Protein AF-A0A662QEL2-F1 (afdb_monomer_lite)

Foldseek 3Di:
DVVVVVVVCVVVVQKDWDDKDKDFDWDWDDDPPDIGTDPDGDGDIDIDTDIDGDDPD

Sequence (57 aa):
QVFKLAKRISKIGSFSITGIHELLMREWEISGISIRPAHRMVAHTGFIFVARRLAGG

pLDDT: mean 92.0, std 6.92, range [54.81, 97.19]

Secondary structure (DSSP, 8-state):
-HHHHHHHHHHH-SEEEEEEEEEE---EEEETTEEEE-S-----EEEEEEEEEPTT-

Structure (mmCIF, N/CA/C/O backbone):
data_AF-A0A662QEL2-F1
#
_entry.id   AF-A0A662QEL2-F1
#
loop_
_atom_site.group_PDB
_atom_site.id
_atom_site.type_symbol
_atom_site.label_atom_id
_atom_site.label_alt_id
_atom_site.label_comp_id
_atom_site.label_asym_id
_atom_site.label_entity_id
_atom_site.label_seq_id
_atom_site.pdbx_PDB_ins_code
_atom_site.Cartn_x
_atom_site.Cartn_y
_atom_site.Cartn_z
_atom_site.occupancy
_atom_site.B_iso_or_equiv
_atom_site.auth_seq_id
_atom_site.auth_comp_id
_atom_site.auth_asym_id
_atom_site.auth_atom_id
_atom_site.pdbx_PDB_model_num
ATOM 1 N N . GLN A 1 1 ? 8.145 1.857 8.868 1.00 87.81 1 GLN A N 1
ATOM 2 C CA . GLN A 1 1 ? 7.224 3.004 9.079 1.00 87.81 1 GLN A CA 1
ATOM 3 C C . GLN A 1 1 ? 5.753 2.590 8.978 1.00 87.81 1 GLN A C 1
ATOM 5 O O . GLN A 1 1 ? 5.009 2.862 9.912 1.00 87.81 1 GLN A O 1
ATOM 10 N N . VAL A 1 2 ? 5.354 1.868 7.924 1.00 94.69 2 VAL A N 1
ATOM 11 C CA . VAL A 1 2 ? 3.971 1.404 7.671 1.00 94.69 2 VAL A CA 1
ATOM 12 C C . VAL A 1 2 ? 3.334 0.661 8.853 1.00 94.69 2 VAL A C 1
ATOM 14 O O . VAL A 1 2 ? 2.227 0.990 9.262 1.00 94.69 2 VAL A O 1
ATOM 17 N N . PHE A 1 3 ? 4.059 -0.262 9.493 1.00 94.62 3 PHE A N 1
ATOM 18 C CA . PHE A 1 3 ? 3.562 -0.972 10.681 1.00 94.62 3 PHE A CA 1
ATOM 19 C C . PHE A 1 3 ? 3.186 -0.038 11.845 1.00 94.62 3 PHE A C 1
ATOM 21 O O . PHE A 1 3 ? 2.169 -0.232 12.510 1.00 94.62 3 PHE A O 1
ATOM 28 N N . LYS A 1 4 ? 3.992 1.005 12.090 1.00 96.62 4 LYS A N 1
ATOM 29 C CA . LYS A 1 4 ? 3.713 1.984 13.153 1.00 96.62 4 LYS A CA 1
ATOM 30 C C . LYS A 1 4 ? 2.447 2.787 12.834 1.00 96.62 4 LYS A C 1
ATOM 32 O O . LYS A 1 4 ? 1.655 3.039 13.738 1.00 96.62 4 LYS A O 1
ATOM 37 N N . LEU A 1 5 ? 2.2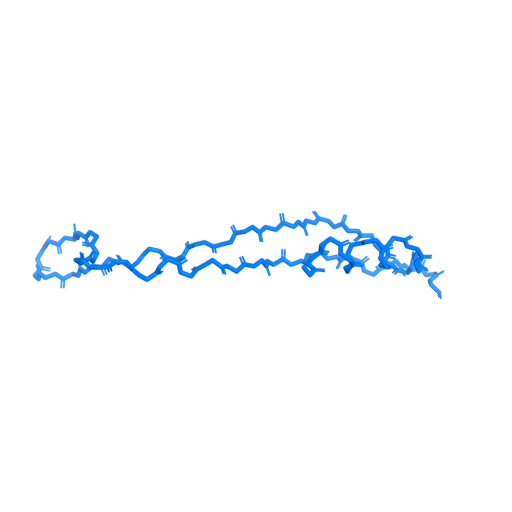43 3.144 11.562 1.00 95.31 5 LEU A N 1
ATOM 38 C CA . LEU A 1 5 ? 1.020 3.800 11.095 1.00 95.31 5 LEU A CA 1
ATOM 39 C C . LEU A 1 5 ? -0.205 2.896 11.290 1.00 95.31 5 LEU A C 1
ATOM 41 O O . LEU A 1 5 ? -1.182 3.341 11.889 1.00 95.31 5 LEU A O 1
ATOM 45 N N . ALA A 1 6 ? -0.114 1.625 10.880 1.00 95.56 6 ALA A N 1
ATOM 46 C CA . ALA A 1 6 ? -1.177 0.634 11.050 1.00 95.56 6 ALA A CA 1
ATOM 47 C C . ALA A 1 6 ? -1.615 0.529 12.517 1.00 95.56 6 ALA A C 1
ATOM 49 O O . ALA A 1 6 ? -2.784 0.738 12.833 1.00 95.56 6 ALA A O 1
ATOM 50 N N . LYS A 1 7 ? -0.655 0.329 13.435 1.00 95.88 7 LYS A N 1
ATOM 51 C CA . LYS A 1 7 ? -0.945 0.269 14.876 1.00 95.88 7 LYS A CA 1
ATOM 52 C C . LYS A 1 7 ? -1.626 1.532 15.400 1.00 95.88 7 LYS A C 1
ATOM 54 O O . LYS A 1 7 ? -2.531 1.438 16.226 1.00 95.88 7 LYS A O 1
ATOM 59 N N . ARG A 1 8 ? -1.189 2.714 14.958 1.00 95.69 8 ARG A N 1
ATOM 60 C CA . ARG A 1 8 ? -1.745 3.983 15.442 1.00 95.69 8 ARG A CA 1
ATOM 61 C C . ARG A 1 8 ? -3.177 4.193 14.956 1.00 95.69 8 ARG A C 1
ATOM 63 O O . ARG A 1 8 ? -4.018 4.592 15.752 1.00 95.69 8 ARG A O 1
ATOM 70 N N . ILE A 1 9 ? -3.452 3.880 13.692 1.00 93.12 9 ILE A N 1
ATOM 71 C CA . ILE A 1 9 ? -4.793 3.988 13.111 1.00 93.12 9 ILE A CA 1
ATOM 72 C C . ILE A 1 9 ? -5.762 3.013 13.785 1.00 93.12 9 ILE A C 1
ATOM 74 O O . ILE A 1 9 ? -6.840 3.435 14.199 1.00 93.12 9 ILE A O 1
ATOM 78 N N . SER A 1 10 ? -5.355 1.757 13.990 1.00 91.56 10 SER A N 1
ATOM 79 C CA . SER A 1 10 ? -6.176 0.776 14.711 1.00 91.56 10 SER A CA 1
ATOM 80 C C . SER A 1 10 ? -6.525 1.230 16.130 1.00 91.56 10 SER A C 1
ATOM 82 O O . SER A 1 10 ? -7.623 0.957 16.597 1.00 91.56 10 SER A O 1
ATOM 84 N N . LYS A 1 11 ? -5.620 1.950 16.810 1.00 94.44 11 LYS A N 1
ATOM 85 C CA . LYS A 1 11 ? -5.879 2.496 18.151 1.00 94.44 11 LYS A CA 1
ATOM 86 C C . LYS A 1 11 ? -6.857 3.678 18.141 1.00 94.44 11 LYS A C 1
ATOM 88 O O . LYS A 1 11 ? -7.601 3.837 19.098 1.00 94.44 11 LYS A O 1
ATOM 93 N N . ILE A 1 12 ? -6.824 4.518 17.106 1.00 92.44 12 ILE A N 1
ATOM 94 C CA . ILE A 1 12 ? -7.710 5.690 16.988 1.00 92.44 12 ILE A CA 1
ATOM 95 C C . ILE A 1 12 ? -9.148 5.260 16.668 1.00 92.44 12 ILE A C 1
ATOM 97 O O . ILE A 1 12 ? -10.087 5.918 17.095 1.00 92.44 12 ILE A O 1
ATOM 101 N N . GLY A 1 13 ? -9.335 4.168 15.923 1.00 90.81 13 GLY A N 1
ATOM 102 C CA . GLY A 1 13 ? -10.660 3.602 15.650 1.00 90.81 13 GLY A CA 1
ATOM 103 C C . GLY A 1 13 ? -11.509 4.378 14.635 1.00 90.81 13 GLY A C 1
ATOM 104 O O . GLY A 1 13 ? -12.461 3.820 14.109 1.00 90.81 13 GLY A O 1
ATOM 105 N N . SER A 1 14 ? -11.151 5.612 14.260 1.00 94.38 14 SER A N 1
ATOM 106 C CA . SER A 1 14 ? -11.886 6.399 13.248 1.00 94.38 14 SER A CA 1
ATOM 107 C C . SER A 1 14 ? -11.705 5.903 11.804 1.00 94.38 14 SER A C 1
ATOM 109 O O . SER A 1 14 ? -12.362 6.401 10.887 1.00 94.38 14 SER A O 1
ATOM 111 N N . PHE A 1 15 ? -10.804 4.944 11.570 1.00 95.38 15 PHE A N 1
ATOM 112 C CA . PHE A 1 15 ? -10.572 4.343 10.259 1.00 95.38 15 PHE A CA 1
ATOM 113 C C . PHE A 1 15 ? -10.450 2.824 10.365 1.00 95.38 15 PHE A C 1
ATOM 115 O O . PHE A 1 15 ? -9.834 2.304 11.295 1.00 95.38 15 PHE A O 1
ATOM 122 N N . SER A 1 16 ? -10.960 2.127 9.353 1.00 94.44 16 SER A N 1
ATOM 123 C CA . SER A 1 16 ? -10.712 0.704 9.133 1.00 94.44 16 SER A CA 1
ATOM 124 C C . SER A 1 16 ? -9.691 0.527 8.013 1.00 94.44 16 SER A C 1
ATOM 126 O O . SER A 1 16 ? -9.818 1.129 6.945 1.00 94.44 16 SER A O 1
ATOM 128 N N . ILE A 1 17 ? -8.650 -0.266 8.266 1.00 96.1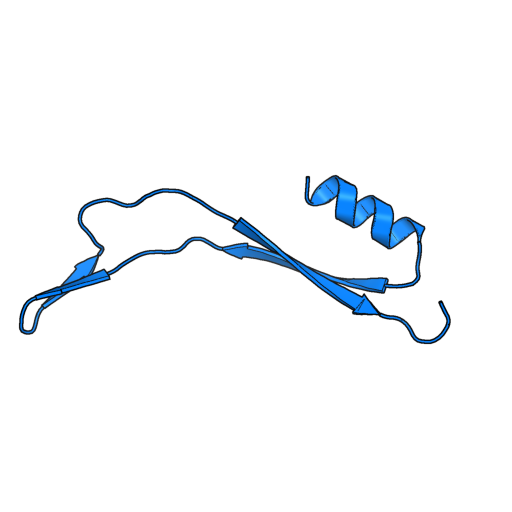2 17 ILE A N 1
ATOM 129 C CA . ILE A 1 17 ? -7.592 -0.550 7.290 1.00 96.12 17 ILE A CA 1
ATOM 130 C C . ILE A 1 17 ? -8.153 -1.532 6.263 1.00 96.12 17 ILE A C 1
ATOM 132 O O . ILE A 1 17 ? -8.626 -2.601 6.637 1.00 96.12 17 ILE A O 1
ATOM 136 N N . THR A 1 18 ? -8.086 -1.185 4.979 1.00 96.19 18 THR A N 1
ATOM 137 C CA . THR A 1 18 ? -8.622 -2.025 3.895 1.00 96.19 18 THR A CA 1
ATOM 138 C C . THR A 1 18 ? -7.534 -2.641 3.024 1.00 96.19 18 THR A C 1
ATOM 140 O O . THR A 1 18 ? -7.818 -3.576 2.285 1.00 96.19 18 THR A O 1
ATOM 143 N N . GLY A 1 19 ? -6.294 -2.148 3.104 1.00 96.19 19 GLY A N 1
ATOM 144 C CA . GLY A 1 19 ? -5.176 -2.720 2.360 1.00 96.19 19 GLY A CA 1
ATOM 145 C C . GLY A 1 19 ? -3.830 -2.084 2.691 1.00 96.19 19 GLY A C 1
ATOM 146 O O . GLY A 1 19 ? -3.740 -0.906 3.040 1.00 96.19 19 GLY A O 1
ATOM 147 N N . ILE A 1 20 ? -2.773 -2.883 2.567 1.00 97.06 20 ILE A N 1
ATOM 148 C CA . ILE A 1 20 ? -1.379 -2.437 2.589 1.00 97.06 20 ILE A CA 1
ATOM 149 C C . ILE A 1 20 ? -0.696 -3.140 1.422 1.00 97.06 20 ILE A C 1
ATOM 151 O O . ILE A 1 20 ? -0.608 -4.366 1.413 1.00 97.06 20 ILE A O 1
ATOM 155 N N . HIS A 1 21 ? -0.239 -2.373 0.440 1.00 96.38 21 HIS A N 1
ATOM 156 C CA . HIS A 1 21 ? 0.329 -2.902 -0.798 1.00 96.38 21 HIS A CA 1
ATOM 157 C C . HIS A 1 21 ? 1.762 -2.423 -0.951 1.00 96.38 21 HIS A C 1
ATOM 159 O O . HIS A 1 21 ? 2.038 -1.251 -0.708 1.00 96.38 21 HIS A O 1
ATOM 165 N N . GLU A 1 22 ? 2.655 -3.308 -1.375 1.00 95.94 22 GLU A N 1
ATOM 166 C CA . GLU A 1 22 ? 3.974 -2.930 -1.873 1.00 95.94 22 GLU A CA 1
ATOM 167 C C . GLU A 1 22 ? 3.912 -2.850 -3.397 1.00 95.94 22 GLU A C 1
ATOM 169 O O . GLU A 1 22 ? 3.391 -3.754 -4.051 1.00 95.94 22 GLU A O 1
ATOM 174 N N . LEU A 1 23 ? 4.416 -1.756 -3.957 1.00 93.19 23 LEU A N 1
ATOM 175 C CA . LEU A 1 23 ? 4.523 -1.560 -5.393 1.00 93.19 23 LEU A CA 1
ATOM 176 C C . LEU A 1 23 ? 5.986 -1.528 -5.809 1.00 93.19 23 LEU A C 1
ATOM 178 O O . LEU A 1 23 ? 6.812 -0.847 -5.198 1.00 93.19 23 LEU A O 1
ATOM 182 N N . LEU A 1 24 ? 6.257 -2.230 -6.905 1.00 91.56 24 LEU A N 1
ATOM 183 C CA . LEU A 1 24 ? 7.512 -2.201 -7.632 1.00 91.56 24 LEU A CA 1
ATOM 184 C C . LEU A 1 24 ? 7.213 -1.803 -9.076 1.00 91.56 24 LEU A C 1
ATOM 186 O O . LEU A 1 24 ? 6.354 -2.395 -9.729 1.00 91.56 24 LEU A O 1
ATOM 190 N N . MET A 1 25 ? 7.936 -0.806 -9.575 1.00 90.19 25 MET A N 1
ATOM 191 C CA . MET A 1 25 ? 7.815 -0.362 -10.958 1.00 90.19 25 MET A CA 1
ATOM 192 C C . MET A 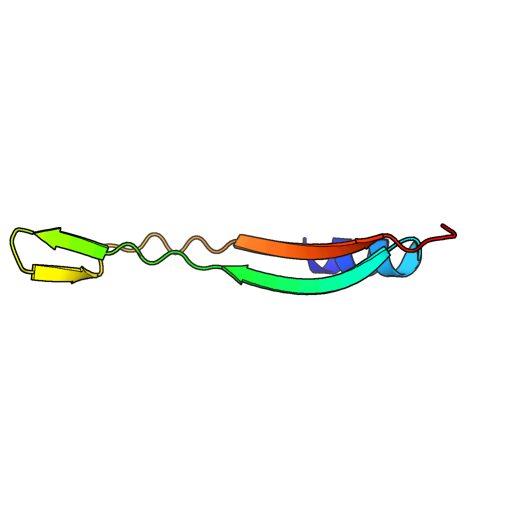1 25 ? 8.866 -1.066 -11.811 1.00 90.19 25 MET A C 1
ATOM 194 O O . MET A 1 25 ? 10.066 -0.948 -11.557 1.00 90.19 25 MET A O 1
ATOM 198 N N . ARG A 1 26 ? 8.417 -1.793 -12.840 1.00 90.75 26 ARG A N 1
ATOM 199 C CA . ARG A 1 26 ? 9.297 -2.347 -13.871 1.00 90.75 26 ARG A CA 1
ATOM 200 C C . ARG A 1 26 ? 9.113 -1.584 -15.169 1.00 90.75 26 ARG A C 1
ATOM 202 O O . ARG A 1 26 ? 8.108 -1.754 -15.848 1.00 90.75 26 ARG A O 1
ATOM 209 N N . GLU A 1 27 ? 10.111 -0.789 -15.523 1.00 90.38 27 GLU A N 1
ATOM 210 C CA . GLU A 1 27 ? 10.135 -0.108 -16.814 1.00 90.38 27 GLU A CA 1
ATOM 211 C C . GLU A 1 27 ? 10.447 -1.087 -17.947 1.00 90.38 27 GLU A C 1
ATOM 213 O O . GLU A 1 27 ? 11.260 -2.013 -17.798 1.00 90.38 27 GLU A O 1
ATOM 218 N N . TRP A 1 28 ? 9.794 -0.847 -19.080 1.00 93.00 28 TRP A N 1
ATOM 219 C CA . TRP A 1 28 ? 9.991 -1.542 -20.342 1.00 93.00 28 TRP A CA 1
ATOM 220 C C . TRP A 1 28 ? 10.436 -0.532 -21.397 1.00 93.00 28 TRP A C 1
ATOM 222 O O . TRP A 1 28 ? 9.920 0.581 -21.463 1.00 93.00 28 TRP A O 1
ATOM 232 N N . GLU A 1 29 ? 11.399 -0.932 -22.216 1.00 93.25 29 GLU A N 1
ATOM 233 C CA . GLU A 1 29 ? 11.887 -0.175 -23.361 1.00 93.25 29 GLU A CA 1
ATOM 234 C C . GLU A 1 29 ? 11.160 -0.632 -24.628 1.00 93.25 29 GLU A C 1
ATOM 236 O O . GLU A 1 29 ? 10.978 -1.833 -24.860 1.00 93.25 29 GLU A O 1
ATOM 241 N N . ILE A 1 30 ? 10.799 0.335 -25.473 1.00 95.38 30 ILE A N 1
ATOM 242 C CA . ILE A 1 30 ? 10.263 0.095 -26.814 1.00 95.38 30 ILE A CA 1
ATOM 243 C C . ILE A 1 30 ? 11.309 0.558 -27.825 1.00 95.38 30 ILE A C 1
ATOM 245 O O . ILE A 1 30 ? 11.839 1.665 -27.731 1.00 95.38 30 ILE A O 1
ATOM 249 N N . SER A 1 31 ? 11.636 -0.292 -28.795 1.00 94.25 31 SER A N 1
ATOM 250 C CA . SER A 1 31 ? 12.555 0.048 -29.886 1.00 94.25 31 SER A CA 1
ATOM 251 C C . SER A 1 31 ? 12.046 -0.558 -31.188 1.00 94.25 31 SER A C 1
ATOM 253 O O . SER A 1 31 ? 12.125 -1.769 -31.401 1.00 94.25 31 SER A O 1
ATOM 255 N N . GLY A 1 32 ? 11.487 0.290 -32.055 1.00 92.19 32 GLY A N 1
ATOM 256 C CA . GLY A 1 32 ? 10.784 -0.152 -33.259 1.00 92.19 32 GLY A CA 1
ATOM 257 C C . GLY A 1 32 ? 9.586 -1.035 -32.903 1.00 92.19 32 GLY A C 1
ATOM 258 O O . GLY A 1 32 ? 8.673 -0.585 -32.218 1.00 92.19 32 GLY A O 1
ATOM 259 N N . ILE A 1 33 ? 9.618 -2.297 -33.345 1.00 93.75 33 ILE A N 1
ATOM 260 C CA . ILE A 1 33 ? 8.586 -3.316 -33.068 1.00 93.75 33 ILE A CA 1
ATOM 261 C C . ILE A 1 33 ? 8.909 -4.223 -31.868 1.00 93.75 33 ILE A C 1
ATOM 263 O O . ILE A 1 33 ? 8.156 -5.149 -31.579 1.00 93.75 33 ILE A O 1
ATOM 267 N N . SER A 1 34 ? 10.036 -4.003 -31.186 1.00 94.19 34 SER A N 1
ATOM 268 C CA . SER A 1 34 ? 10.445 -4.812 -30.036 1.00 94.19 34 SER A CA 1
ATOM 269 C C . SER A 1 34 ? 10.057 -4.142 -28.720 1.00 94.19 34 SER A C 1
ATOM 271 O O . SER A 1 34 ? 10.239 -2.933 -28.554 1.00 94.19 34 SER A O 1
ATOM 273 N N . ILE A 1 35 ? 9.558 -4.946 -27.779 1.00 96.38 35 ILE A N 1
ATOM 274 C CA . ILE A 1 35 ? 9.207 -4.543 -26.414 1.00 96.38 35 ILE A CA 1
ATOM 275 C C . ILE A 1 35 ? 9.976 -5.451 -25.455 1.00 96.38 35 ILE A C 1
ATOM 277 O O . ILE A 1 35 ? 9.858 -6.676 -25.528 1.00 96.38 35 ILE A O 1
ATOM 281 N N . ARG A 1 36 ? 10.776 -4.866 -24.559 1.00 94.94 36 ARG A N 1
ATOM 282 C CA . ARG A 1 36 ? 11.623 -5.627 -23.626 1.00 94.94 36 ARG A CA 1
ATOM 283 C C . ARG A 1 36 ? 11.797 -4.913 -22.285 1.00 94.94 36 ARG A C 1
ATOM 285 O O . ARG A 1 36 ? 11.669 -3.693 -22.232 1.00 94.94 36 ARG A O 1
ATOM 292 N N . PRO A 1 37 ? 12.120 -5.624 -21.196 1.00 93.88 37 PRO A N 1
ATOM 293 C CA . PRO A 1 37 ? 12.406 -4.978 -19.921 1.00 93.88 37 PRO A CA 1
ATOM 294 C C . PRO A 1 37 ? 13.624 -4.045 -20.032 1.00 93.88 37 PRO A C 1
ATOM 296 O O . PRO A 1 37 ? 14.605 -4.397 -20.687 1.00 93.88 37 PRO A O 1
ATOM 299 N N . ALA A 1 38 ? 13.586 -2.883 -19.372 1.00 92.44 38 ALA A N 1
ATOM 300 C CA . ALA A 1 38 ? 14.696 -1.926 -19.394 1.00 92.44 38 ALA A CA 1
ATOM 301 C C . ALA A 1 38 ? 16.010 -2.545 -18.889 1.00 92.44 38 ALA A C 1
ATOM 303 O O . ALA A 1 38 ? 15.988 -3.395 -17.987 1.00 92.44 38 ALA A O 1
ATOM 304 N N . HIS A 1 39 ? 17.150 -2.105 -19.429 1.00 90.25 39 HIS A N 1
ATOM 305 C CA . HIS A 1 39 ? 18.446 -2.753 -19.173 1.00 90.25 39 HIS A CA 1
ATOM 306 C C . HIS A 1 39 ? 18.868 -2.729 -17.695 1.00 90.25 39 HIS A C 1
ATOM 308 O O . HIS A 1 39 ? 19.468 -3.681 -17.196 1.00 90.25 39 HIS A O 1
ATOM 314 N N . ARG A 1 40 ? 18.520 -1.658 -16.975 1.00 89.25 40 ARG A N 1
ATOM 315 C CA . ARG A 1 40 ? 18.677 -1.567 -15.523 1.00 89.25 40 ARG A CA 1
ATOM 316 C C . ARG A 1 40 ? 17.323 -1.371 -14.867 1.00 89.25 40 ARG A C 1
ATOM 318 O O . ARG A 1 40 ? 16.458 -0.680 -15.391 1.00 89.25 40 ARG A O 1
ATOM 325 N N . MET A 1 41 ? 17.174 -1.971 -13.696 1.00 87.50 41 MET A N 1
ATOM 326 C CA . MET A 1 41 ? 16.117 -1.619 -12.762 1.00 87.50 41 MET A CA 1
ATOM 327 C C . MET A 1 41 ? 16.699 -0.775 -11.644 1.00 87.50 41 MET A C 1
ATOM 329 O O . MET A 1 41 ? 17.781 -1.078 -11.139 1.00 87.50 41 MET A O 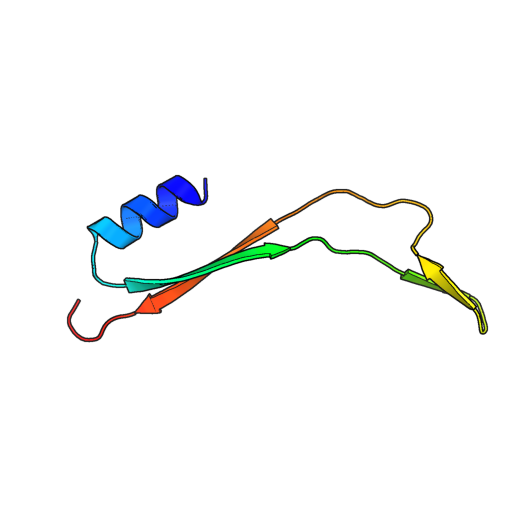1
ATOM 333 N N . VAL A 1 42 ? 15.940 0.221 -11.200 1.00 83.62 42 VAL A N 1
ATOM 334 C CA . VAL A 1 42 ? 16.163 0.834 -9.895 1.00 83.62 42 VAL A CA 1
ATOM 335 C C . VAL A 1 42 ? 15.182 0.185 -8.924 1.00 83.62 42 VAL A C 1
ATOM 337 O O . VAL A 1 42 ? 13.976 0.356 -9.056 1.00 83.62 42 VAL A O 1
ATOM 340 N N . ALA A 1 43 ? 15.689 -0.594 -7.968 1.00 77.88 43 ALA A N 1
ATOM 341 C CA . ALA A 1 43 ? 14.888 -1.436 -7.074 1.00 77.88 43 ALA A CA 1
ATOM 342 C C . ALA A 1 43 ? 14.177 -0.654 -5.947 1.00 77.88 43 ALA A C 1
ATOM 344 O O . ALA A 1 43 ? 14.085 -1.133 -4.820 1.00 77.88 43 ALA A O 1
ATOM 345 N N . HIS A 1 44 ? 13.694 0.561 -6.224 1.00 86.69 44 HIS A N 1
ATOM 346 C CA . HIS A 1 44 ? 12.860 1.273 -5.262 1.00 86.69 44 HIS A CA 1
ATOM 347 C C . HIS A 1 44 ? 11.483 0.614 -5.215 1.00 86.69 44 HIS A C 1
ATOM 349 O O . HIS A 1 44 ? 10.780 0.553 -6.226 1.00 86.69 44 HIS A O 1
ATOM 355 N N . THR A 1 45 ? 11.094 0.152 -4.030 1.00 90.06 45 THR A N 1
ATOM 356 C CA . THR A 1 45 ? 9.704 -0.181 -3.726 1.00 90.06 45 THR A CA 1
ATOM 357 C C . THR A 1 45 ? 9.080 0.905 -2.861 1.00 90.06 45 THR A C 1
ATOM 359 O O . THR A 1 45 ? 9.765 1.681 -2.186 1.00 90.06 45 THR A O 1
ATOM 362 N N . GLY A 1 46 ? 7.756 0.992 -2.914 1.00 92.81 46 GLY A N 1
ATOM 363 C CA . GLY A 1 46 ? 6.970 1.898 -2.087 1.00 92.81 46 GLY A CA 1
ATOM 364 C C . GLY A 1 46 ? 5.739 1.192 -1.544 1.00 92.81 46 GLY A C 1
ATOM 365 O O . GLY A 1 46 ? 5.198 0.296 -2.185 1.00 92.81 46 GLY A O 1
ATOM 366 N N . PHE A 1 47 ? 5.278 1.607 -0.366 1.00 95.75 47 PHE A N 1
ATOM 367 C CA . PHE A 1 47 ? 4.054 1.074 0.221 1.00 95.75 47 PHE A CA 1
ATOM 368 C C . PHE A 1 47 ? 2.889 2.045 0.044 1.00 95.75 47 PHE A C 1
ATOM 370 O O . PHE A 1 47 ? 3.005 3.222 0.387 1.00 95.75 47 PHE A O 1
ATOM 377 N N . ILE A 1 48 ? 1.745 1.531 -0.405 1.00 96.44 48 ILE A N 1
ATOM 378 C CA . ILE A 1 48 ? 0.456 2.224 -0.370 1.00 96.44 48 ILE A CA 1
ATOM 379 C C . ILE A 1 48 ? -0.352 1.685 0.807 1.00 96.44 48 ILE A C 1
ATOM 381 O O . ILE A 1 48 ? -0.586 0.481 0.923 1.00 96.44 48 ILE A O 1
ATOM 385 N N . PHE A 1 49 ? -0.797 2.592 1.673 1.00 97.06 49 PHE A N 1
ATOM 386 C CA . PHE A 1 49 ? -1.672 2.285 2.798 1.00 97.06 49 PHE A CA 1
ATOM 387 C C . PHE A 1 49 ? -3.083 2.785 2.491 1.00 97.06 49 PHE A C 1
ATOM 389 O O . PHE A 1 49 ? -3.283 3.984 2.297 1.00 97.06 49 PHE A O 1
ATOM 396 N N . VAL A 1 50 ? -4.056 1.878 2.466 1.00 97.19 50 VAL A N 1
ATOM 397 C CA . VAL A 1 50 ? -5.452 2.193 2.152 1.00 97.19 50 VAL A CA 1
ATOM 398 C C . VAL A 1 50 ? -6.304 1.970 3.393 1.00 97.19 50 VAL A C 1
ATOM 400 O O . VAL A 1 50 ? -6.275 0.905 4.016 1.00 97.19 50 VAL A O 1
ATOM 403 N N . ALA A 1 51 ? -7.075 2.990 3.757 1.00 95.94 51 ALA A N 1
ATOM 404 C CA . ALA A 1 51 ? -8.001 2.925 4.871 1.00 95.94 51 ALA A CA 1
ATOM 405 C C . ALA A 1 51 ? -9.286 3.687 4.558 1.00 95.94 51 ALA A C 1
ATOM 407 O O . ALA A 1 51 ? -9.285 4.701 3.859 1.00 95.94 51 ALA A O 1
ATOM 408 N N . ARG A 1 52 ? -10.386 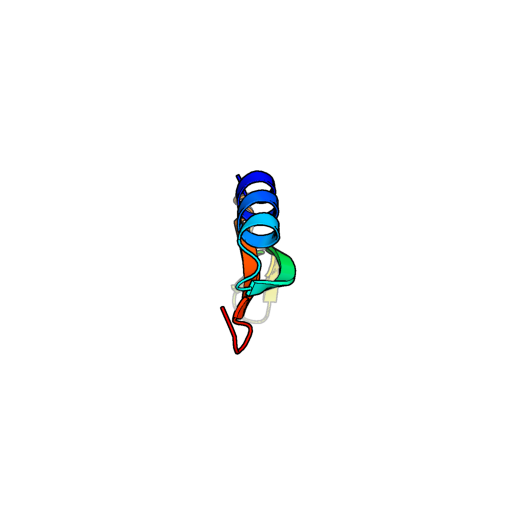3.198 5.122 1.00 95.69 52 ARG A N 1
ATOM 409 C CA . ARG A 1 52 ? -11.712 3.796 5.023 1.00 95.69 52 ARG A CA 1
ATOM 410 C C . ARG A 1 52 ? -12.038 4.523 6.319 1.00 95.69 52 ARG A C 1
ATOM 412 O O . ARG A 1 52 ? -11.935 3.931 7.389 1.00 95.69 52 ARG A O 1
ATOM 419 N N . ARG A 1 53 ? -12.483 5.777 6.230 1.00 94.56 53 ARG A N 1
ATOM 420 C CA . ARG A 1 53 ? -13.013 6.507 7.392 1.00 94.56 53 ARG A CA 1
ATOM 421 C C . ARG A 1 53 ? -14.348 5.899 7.828 1.00 94.56 53 ARG A C 1
ATOM 423 O O . ARG A 1 53 ? -15.208 5.656 6.982 1.00 94.56 53 ARG A O 1
ATOM 430 N N . LEU A 1 54 ? -14.517 5.662 9.124 1.00 93.69 54 LEU A N 1
ATOM 431 C CA . LEU A 1 54 ? -15.763 5.159 9.701 1.00 93.69 54 LEU A CA 1
ATOM 432 C C . LEU A 1 54 ? -16.694 6.332 10.044 1.00 93.69 54 LEU A C 1
ATOM 434 O O . LEU A 1 54 ? -16.239 7.394 10.473 1.00 93.69 54 LEU A O 1
ATOM 438 N N . ALA A 1 55 ? -17.996 6.166 9.805 1.00 85.69 55 ALA A N 1
ATOM 439 C CA . ALA A 1 55 ? -19.001 7.142 10.217 1.00 85.69 55 ALA A CA 1
ATOM 440 C C . ALA A 1 55 ? -19.267 6.948 11.717 1.00 85.69 55 ALA A C 1
ATOM 442 O O . ALA A 1 55 ? -19.723 5.880 12.112 1.00 85.69 55 ALA A O 1
ATOM 443 N N . GLY A 1 56 ? -18.933 7.951 12.533 1.00 68.94 56 GLY A N 1
ATOM 444 C CA . GLY A 1 56 ? -19.016 7.878 13.999 1.00 68.94 56 GLY A CA 1
ATOM 445 C C . GLY A 1 56 ? -17.671 7.905 14.731 1.00 68.94 56 GLY A C 1
ATOM 446 O O . GLY A 1 56 ? -17.595 7.412 15.851 1.00 68.94 56 GLY A O 1
ATOM 447 N N . GLY A 1 57 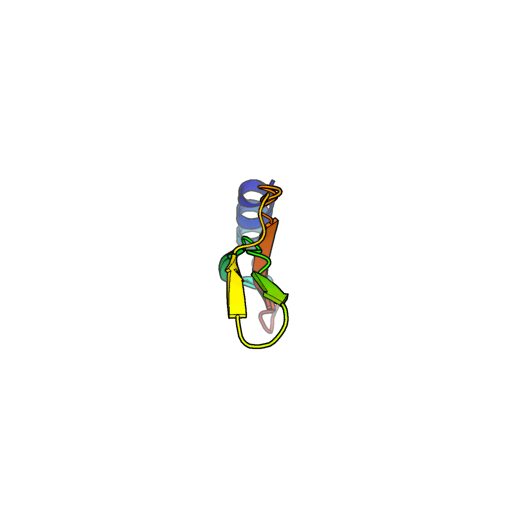? -16.618 8.433 14.096 1.00 54.81 57 GLY A N 1
ATOM 448 C CA . GLY A 1 57 ? -15.389 8.810 14.801 1.00 54.81 57 GLY A CA 1
ATOM 449 C C . GLY A 1 57 ? -15.608 9.977 15.752 1.00 54.81 57 GLY A C 1
ATOM 450 O O . GLY A 1 57 ? -16.409 10.869 15.392 1.00 54.81 57 GLY A O 1
#

Radius of gyration: 18.3 Å; chains: 1; bounding box: 38×14×51 Å